Protein AF-A0A0M2PYD4-F1 (afdb_monomer_lite)

pLDDT: mean 71.08, std 11.5, range [46.69, 84.31]

Organism: NCBI:txid317619

Sequence (108 aa):
MIIRANQGNLPPLLRFYANLPLGDKVGHGLLMGTLSFLVNWAWQGQCWRWRSWPIPKGSVVVLAIVTLEELSQGFIPSRSLSWSDWFADLGGIVLGGWLAVRLTRSRP

Radius of gyration: 17.22 Å; chains: 1; bounding box: 39×35×42 Å

Foldseek 3Di:
DPPPPPDPPDPPVVVVCVPDPCSVLLVLLQVLLQQLLVQCLVVLVDFDPPPPDGHRPSLVVSLVVVVVVLVVQVVPPVHDSDVSSNVSNNNSSVNSSVVNNVVSVPDD

Secondary structure (DSSP, 8-state):
--TTS--S---HHHHHHHT-TTHHHHHHHHHHHHHHHHHHHHTTT-EEEETTEEEEHHHHHHHHHHHHHHHHHHTSTTS---HHHHHHHHHHHHHHHHHHHHHHHT--

Structure (mmCIF, N/CA/C/O backbone):
data_AF-A0A0M2PYD4-F1
#
_entry.id   AF-A0A0M2PYD4-F1
#
loop_
_atom_site.group_PDB
_atom_site.id
_atom_site.type_symbol
_atom_site.label_atom_id
_atom_site.label_alt_id
_atom_site.label_comp_id
_atom_site.label_asym_id
_atom_site.label_entity_id
_atom_site.label_seq_id
_atom_site.pdbx_PDB_ins_code
_atom_site.Cartn_x
_atom_site.Cartn_y
_atom_site.Cartn_z
_atom_site.occupancy
_atom_site.B_iso_or_equiv
_atom_site.auth_seq_id
_atom_site.auth_comp_id
_atom_site.auth_asym_id
_atom_site.auth_atom_id
_atom_site.pdbx_PDB_model_num
ATOM 1 N N . MET A 1 1 ? 20.124 -4.548 -17.987 1.00 46.69 1 MET A N 1
ATOM 2 C CA . MET A 1 1 ? 19.172 -5.669 -17.820 1.00 46.69 1 MET A CA 1
ATOM 3 C C . MET A 1 1 ? 18.761 -6.193 -19.204 1.00 46.69 1 MET A C 1
ATOM 5 O O . MET A 1 1 ? 17.640 -5.977 -19.623 1.00 46.69 1 MET A O 1
ATOM 9 N N . ILE A 1 2 ? 19.700 -6.791 -19.962 1.00 47.88 2 ILE A N 1
ATOM 10 C CA . ILE A 1 2 ? 19.488 -7.233 -21.368 1.00 47.88 2 ILE A CA 1
ATOM 11 C C . ILE A 1 2 ? 20.072 -8.649 -21.629 1.00 47.88 2 ILE A C 1
ATOM 13 O O . ILE A 1 2 ? 19.916 -9.206 -22.704 1.00 47.88 2 ILE A O 1
ATOM 17 N N . ILE A 1 3 ? 20.685 -9.322 -20.646 1.00 48.06 3 ILE A N 1
ATOM 18 C CA . ILE A 1 3 ? 21.471 -10.553 -20.912 1.00 48.06 3 ILE A CA 1
ATOM 19 C C . ILE A 1 3 ? 20.720 -11.863 -20.570 1.00 48.06 3 ILE A C 1
ATOM 21 O O . ILE A 1 3 ? 21.328 -12.915 -20.432 1.00 48.06 3 ILE A O 1
ATOM 25 N 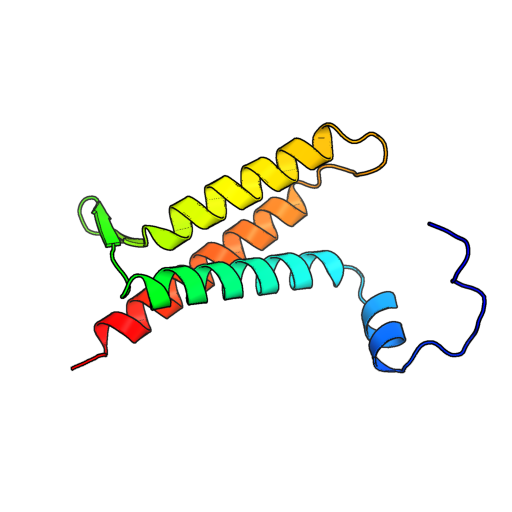N . ARG A 1 4 ? 19.384 -11.855 -20.428 1.00 46.94 4 ARG A N 1
ATOM 26 C CA . ARG A 1 4 ? 18.600 -13.096 -20.190 1.00 46.94 4 ARG A CA 1
ATOM 27 C C . ARG A 1 4 ? 17.370 -13.283 -21.085 1.00 46.94 4 ARG A C 1
ATOM 29 O O . ARG A 1 4 ? 16.522 -14.113 -20.788 1.00 46.94 4 ARG A O 1
ATOM 36 N N . ALA A 1 5 ? 17.291 -12.575 -22.209 1.00 48.88 5 ALA A N 1
ATOM 37 C CA . ALA A 1 5 ? 16.222 -12.776 -23.192 1.00 48.88 5 ALA A CA 1
ATOM 38 C C . ALA A 1 5 ? 16.464 -13.967 -24.149 1.00 48.88 5 ALA A C 1
ATOM 40 O O . ALA A 1 5 ? 15.572 -14.307 -24.916 1.00 48.88 5 ALA A O 1
ATOM 41 N N . ASN A 1 6 ? 17.640 -14.615 -24.120 1.00 52.72 6 ASN A N 1
ATOM 42 C CA . ASN A 1 6 ? 18.052 -15.548 -25.182 1.00 52.72 6 ASN A CA 1
ATOM 43 C C . ASN A 1 6 ? 18.071 -17.042 -24.807 1.00 52.72 6 ASN A C 1
ATOM 45 O O . ASN A 1 6 ? 18.681 -17.854 -25.495 1.00 52.72 6 ASN A O 1
ATOM 49 N N . GLN A 1 7 ? 17.414 -17.442 -23.723 1.00 49.09 7 GLN A N 1
ATOM 50 C CA . GLN A 1 7 ? 17.147 -18.857 -23.471 1.00 49.09 7 GLN A CA 1
ATOM 51 C C . GLN A 1 7 ? 15.642 -19.028 -23.571 1.00 49.09 7 GLN A C 1
ATOM 53 O O . GLN A 1 7 ? 14.923 -18.690 -22.636 1.00 49.09 7 GLN A O 1
ATOM 58 N N . GLY A 1 8 ? 15.161 -19.503 -24.722 1.00 52.69 8 GLY A N 1
ATOM 59 C CA . GLY A 1 8 ? 13.747 -19.715 -25.056 1.00 52.69 8 GLY A CA 1
ATOM 60 C C . GLY A 1 8 ? 12.998 -20.712 -24.159 1.00 52.69 8 GLY A C 1
ATOM 61 O O . GLY A 1 8 ? 12.031 -21.319 -24.599 1.00 52.69 8 GLY A O 1
ATOM 62 N N . ASN A 1 9 ? 13.402 -20.870 -22.901 1.00 53.56 9 ASN A N 1
ATOM 63 C CA . ASN A 1 9 ? 12.813 -21.733 -21.894 1.00 53.56 9 ASN A CA 1
ATOM 64 C C . ASN A 1 9 ? 12.415 -20.936 -20.638 1.00 53.56 9 ASN A C 1
ATOM 66 O O . ASN A 1 9 ? 12.697 -21.329 -19.509 1.00 53.56 9 ASN A O 1
ATOM 70 N N . LEU A 1 10 ? 11.786 -19.773 -20.827 1.00 55.34 10 LEU A N 1
ATOM 71 C CA . LEU A 1 10 ? 11.064 -19.119 -19.738 1.00 55.34 10 LEU A CA 1
ATOM 72 C C . LEU A 1 10 ? 9.835 -19.981 -19.393 1.00 55.34 10 LEU A C 1
ATOM 74 O O . LEU A 1 10 ? 9.078 -20.305 -20.317 1.00 55.34 10 LEU A O 1
ATOM 78 N N . PRO A 1 11 ? 9.618 -20.340 -18.110 1.00 59.81 11 PRO A N 1
ATOM 79 C CA . PRO A 1 11 ? 8.415 -21.029 -17.653 1.00 59.81 11 PRO A CA 1
ATOM 80 C C . PRO A 1 11 ? 7.148 -20.354 -18.202 1.00 59.81 11 PRO A C 1
ATOM 82 O O . PRO A 1 11 ? 7.149 -19.128 -18.353 1.00 59.81 11 PRO A O 1
ATOM 85 N N . PRO A 1 12 ? 6.050 -21.090 -18.455 1.00 60.06 12 PRO A N 1
ATOM 86 C CA . PRO A 1 12 ? 4.822 -20.524 -19.028 1.00 60.06 12 PRO A CA 1
ATOM 87 C C . PRO A 1 12 ? 4.325 -19.284 -18.273 1.00 60.06 12 PRO A C 1
ATOM 89 O O . PRO A 1 12 ? 3.909 -18.302 -18.883 1.00 60.06 12 PRO A O 1
ATOM 92 N N . LEU A 1 13 ? 4.475 -19.297 -16.946 1.00 57.94 13 LEU A N 1
ATOM 93 C CA . LEU A 1 13 ? 4.163 -18.175 -16.065 1.00 57.94 13 LEU A CA 1
ATOM 94 C C . LEU A 1 13 ? 5.008 -16.930 -16.377 1.00 57.94 13 LEU A C 1
ATOM 96 O O . LEU A 1 13 ? 4.468 -15.840 -16.511 1.00 57.94 13 LEU A O 1
ATOM 100 N N . LEU A 1 14 ? 6.318 -17.079 -16.572 1.00 57.75 14 LEU A N 1
ATOM 101 C CA . LEU A 1 14 ? 7.218 -15.965 -16.895 1.00 57.75 14 LEU A CA 1
ATOM 102 C C . LEU A 1 14 ? 6.969 -15.393 -18.297 1.00 57.75 14 LEU A C 1
ATOM 104 O O . LEU A 1 14 ? 7.107 -14.188 -18.486 1.00 57.75 14 LEU A O 1
ATOM 108 N N . ARG A 1 15 ? 6.554 -16.220 -19.268 1.00 56.81 15 ARG A N 1
ATOM 109 C CA . ARG A 1 15 ? 6.116 -15.736 -20.593 1.00 56.81 15 ARG A CA 1
ATOM 110 C C . ARG A 1 15 ? 4.801 -14.958 -20.520 1.00 56.81 15 ARG A C 1
ATOM 112 O O . ARG A 1 15 ? 4.652 -13.970 -21.230 1.00 56.81 15 ARG A O 1
ATOM 119 N N . PHE A 1 16 ? 3.873 -15.380 -19.660 1.00 58.38 16 PHE A N 1
ATOM 120 C CA . PHE A 1 16 ? 2.631 -14.649 -19.405 1.00 58.38 16 PHE A CA 1
ATOM 121 C C . PHE A 1 16 ? 2.919 -13.277 -18.777 1.00 58.38 16 PHE A C 1
ATOM 123 O O . PHE A 1 16 ? 2.434 -12.267 -19.276 1.00 58.38 16 PHE A O 1
ATOM 130 N N . TYR A 1 17 ? 3.798 -13.222 -17.770 1.00 54.00 17 TYR A N 1
ATOM 131 C CA . TYR A 1 17 ? 4.251 -11.964 -17.163 1.00 54.00 17 TYR A CA 1
ATOM 132 C C . TYR A 1 17 ? 4.997 -11.047 -18.147 1.00 54.00 17 TYR A C 1
ATOM 134 O O . TYR A 1 17 ? 4.754 -9.844 -18.153 1.00 54.00 17 TYR A O 1
ATOM 142 N N . ALA A 1 18 ? 5.867 -11.591 -19.005 1.00 58.75 18 ALA A N 1
ATOM 143 C CA . ALA A 1 18 ? 6.632 -10.804 -19.979 1.00 58.75 18 ALA A CA 1
ATOM 144 C C . ALA A 1 18 ? 5.770 -10.202 -21.107 1.00 58.75 18 ALA A C 1
ATOM 146 O O . ALA A 1 18 ? 6.146 -9.187 -21.686 1.00 58.75 18 ALA A O 1
ATOM 147 N N . ASN A 1 19 ? 4.619 -10.813 -21.406 1.00 55.75 19 ASN A N 1
ATOM 148 C CA . ASN A 1 19 ? 3.693 -10.374 -22.453 1.00 55.75 19 ASN A CA 1
ATOM 149 C C . ASN A 1 19 ? 2.524 -9.533 -21.930 1.00 55.75 19 ASN A C 1
ATOM 151 O O . ASN A 1 19 ? 1.625 -9.217 -22.706 1.00 55.75 19 ASN A O 1
ATOM 155 N N . LEU A 1 20 ? 2.502 -9.184 -20.642 1.00 54.41 20 LEU A N 1
ATOM 156 C CA . LEU A 1 20 ? 1.492 -8.299 -20.077 1.00 54.41 20 LEU A CA 1
ATOM 157 C C . LEU A 1 20 ? 1.993 -6.848 -20.167 1.00 54.41 20 LEU A C 1
ATOM 159 O O . LEU A 1 20 ? 2.719 -6.396 -19.275 1.00 54.41 20 LEU A O 1
ATOM 163 N N . PRO A 1 21 ? 1.620 -6.075 -21.208 1.00 51.16 21 PRO A N 1
ATOM 164 C CA . PRO A 1 21 ? 1.778 -4.632 -21.144 1.00 51.16 21 PRO A CA 1
ATOM 165 C C . PRO A 1 21 ? 0.932 -4.173 -19.952 1.00 51.16 21 PRO A C 1
ATOM 167 O O . PRO A 1 21 ? -0.272 -4.404 -19.951 1.00 51.16 21 PRO A O 1
ATOM 170 N N . LEU A 1 22 ? 1.560 -3.571 -18.931 1.00 53.59 22 LEU A N 1
ATOM 171 C CA . LEU A 1 22 ? 0.980 -3.187 -17.622 1.00 53.59 22 LEU A CA 1
ATOM 172 C C . LEU A 1 22 ? 1.047 -4.245 -16.499 1.00 53.59 22 LEU A C 1
ATOM 174 O O . LEU A 1 22 ? 0.602 -3.948 -15.391 1.00 53.59 22 LEU A O 1
ATOM 178 N N . GLY A 1 23 ? 1.628 -5.431 -16.720 1.00 57.41 23 GLY A N 1
ATOM 179 C CA . GLY A 1 23 ? 1.759 -6.462 -15.675 1.00 57.41 23 GLY A CA 1
ATOM 180 C C . GLY A 1 23 ? 2.570 -6.004 -14.463 1.00 57.41 23 GLY A C 1
ATOM 181 O O . GLY A 1 23 ? 2.219 -6.325 -13.332 1.00 57.41 23 GLY A O 1
ATOM 182 N N . ASP A 1 24 ? 3.590 -5.185 -14.706 1.00 63.97 24 ASP A N 1
ATOM 183 C CA . ASP A 1 24 ? 4.391 -4.547 -13.658 1.00 63.97 24 ASP A CA 1
ATOM 184 C C . ASP A 1 24 ? 3.523 -3.622 -12.785 1.00 63.97 24 ASP A C 1
ATOM 186 O O . ASP A 1 24 ? 3.524 -3.719 -11.564 1.00 63.97 24 ASP A O 1
ATOM 190 N N . LYS A 1 25 ? 2.648 -2.824 -13.411 1.00 67.56 25 LYS A N 1
ATOM 191 C CA . LYS A 1 25 ? 1.797 -1.826 -12.735 1.00 67.56 25 LYS A CA 1
ATOM 192 C C . LYS A 1 25 ? 0.664 -2.452 -11.933 1.00 67.56 25 LYS A C 1
ATOM 194 O O . LYS A 1 25 ? 0.389 -2.058 -10.804 1.00 67.56 25 LYS A O 1
ATOM 199 N N . VAL A 1 26 ? -0.011 -3.435 -12.529 1.00 67.12 26 VAL A N 1
ATOM 200 C CA . VAL A 1 26 ? -1.078 -4.183 -11.851 1.00 67.12 26 VAL A CA 1
ATOM 201 C C . VAL A 1 26 ? -0.484 -5.038 -10.732 1.00 67.12 26 VAL A C 1
ATOM 203 O O . VAL A 1 26 ? -1.085 -5.143 -9.665 1.00 67.12 26 VAL A O 1
ATOM 206 N N . GLY A 1 27 ? 0.706 -5.604 -10.951 1.00 69.25 27 GLY A N 1
ATOM 207 C CA . GLY A 1 27 ? 1.471 -6.309 -9.928 1.00 69.25 27 GLY A CA 1
ATOM 208 C C . GLY A 1 27 ? 1.806 -5.408 -8.743 1.00 69.25 27 GLY A C 1
ATOM 209 O O . GLY A 1 27 ? 1.512 -5.786 -7.612 1.00 69.25 27 GLY A O 1
ATOM 210 N N . HIS A 1 28 ? 2.329 -4.208 -9.006 1.00 72.19 28 HIS A N 1
ATOM 211 C CA . HIS A 1 28 ? 2.613 -3.185 -7.998 1.00 72.19 28 HIS A CA 1
ATOM 212 C C . HIS A 1 28 ? 1.367 -2.838 -7.173 1.00 72.19 28 HIS A C 1
ATOM 214 O O . HIS A 1 28 ? 1.341 -3.091 -5.965 1.00 72.19 28 HIS A O 1
ATOM 220 N N . GLY A 1 29 ? 0.272 -2.444 -7.832 1.00 73.69 29 GLY A N 1
ATOM 221 C CA . GLY A 1 29 ? -0.974 -2.111 -7.138 1.00 73.69 29 GLY A CA 1
ATOM 222 C C . GLY A 1 29 ? -1.542 -3.269 -6.308 1.00 73.69 29 GLY A C 1
ATOM 223 O O . GLY A 1 29 ? -2.007 -3.071 -5.183 1.00 73.69 29 GLY A O 1
ATOM 224 N N . LEU A 1 30 ? -1.473 -4.503 -6.815 1.00 76.88 30 LEU A N 1
ATOM 225 C CA . LEU A 1 30 ? -1.949 -5.687 -6.093 1.00 76.88 30 LEU A CA 1
ATOM 226 C C . LEU A 1 30 ? -1.052 -6.038 -4.896 1.00 76.88 30 LEU A C 1
ATOM 228 O O . LEU A 1 30 ? -1.557 -6.422 -3.836 1.00 76.88 30 LEU A O 1
ATOM 232 N N . LEU A 1 31 ? 0.262 -5.875 -5.039 1.00 78.62 31 LEU A N 1
ATOM 233 C CA . LEU A 1 31 ? 1.240 -6.126 -3.984 1.00 78.62 31 LEU A CA 1
ATOM 234 C C . LEU A 1 31 ? 1.101 -5.090 -2.864 1.00 78.62 31 LEU A C 1
ATOM 236 O O . LEU A 1 31 ? 0.935 -5.470 -1.702 1.00 78.62 31 LEU A O 1
ATOM 240 N N . MET A 1 32 ? 1.039 -3.803 -3.209 1.00 80.81 32 MET A N 1
ATOM 241 C CA . MET A 1 32 ? 0.839 -2.719 -2.242 1.00 80.81 32 MET A CA 1
ATOM 242 C C . MET A 1 32 ? -0.548 -2.771 -1.596 1.00 80.81 32 MET A C 1
ATOM 244 O O . MET A 1 32 ? -0.685 -2.538 -0.392 1.00 80.81 32 MET A O 1
ATOM 248 N N . GLY A 1 33 ? -1.581 -3.166 -2.346 1.00 81.06 33 GLY A N 1
ATOM 249 C CA . GLY A 1 33 ? -2.913 -3.410 -1.796 1.00 81.06 33 GLY A CA 1
ATOM 250 C C . GLY A 1 33 ? -2.950 -4.569 -0.801 1.00 81.06 33 GLY A C 1
ATOM 251 O O . GLY A 1 33 ? -3.535 -4.436 0.276 1.00 81.06 33 GLY A O 1
ATOM 252 N N . THR A 1 34 ? -2.264 -5.674 -1.103 1.00 82.12 34 THR A N 1
ATOM 253 C CA . THR A 1 34 ? -2.139 -6.821 -0.187 1.00 82.12 34 THR A CA 1
ATOM 254 C C . THR A 1 34 ? -1.356 -6.443 1.068 1.00 82.12 34 THR A C 1
ATOM 256 O O . THR A 1 34 ? -1.765 -6.780 2.179 1.00 82.12 34 THR A O 1
ATOM 259 N N . LEU A 1 35 ? -0.268 -5.685 0.919 1.00 82.75 35 LEU A N 1
ATOM 260 C CA . LEU A 1 35 ? 0.519 -5.191 2.045 1.00 82.75 35 LEU A CA 1
ATOM 261 C C . LEU A 1 35 ? -0.319 -4.266 2.941 1.00 82.75 35 LEU A C 1
ATOM 263 O O . LEU A 1 35 ? -0.373 -4.459 4.155 1.00 82.75 35 LEU A O 1
ATOM 267 N N . SER A 1 36 ? -1.049 -3.319 2.344 1.00 84.00 36 SER A N 1
ATOM 268 C CA . SER A 1 36 ? -1.980 -2.442 3.062 1.00 84.00 36 SER A CA 1
ATOM 269 C C . SER A 1 36 ? -3.049 -3.233 3.810 1.00 84.00 36 SER A C 1
ATOM 271 O O . SER A 1 36 ? -3.337 -2.949 4.975 1.00 84.00 36 SER A O 1
ATOM 273 N N . PHE A 1 37 ? -3.606 -4.262 3.176 1.00 82.00 37 PHE A N 1
ATOM 274 C CA . PHE A 1 37 ? -4.574 -5.151 3.801 1.00 82.00 37 PHE A CA 1
ATOM 275 C C . PHE A 1 37 ? -3.987 -5.870 5.022 1.00 82.00 37 PHE A C 1
ATOM 277 O O . PHE A 1 37 ? -4.573 -5.806 6.103 1.00 82.00 37 PHE A O 1
ATOM 284 N N . LEU A 1 38 ? -2.813 -6.494 4.883 1.00 82.56 38 LEU A N 1
ATOM 285 C CA . LEU A 1 38 ? -2.149 -7.228 5.964 1.00 82.56 38 LEU A CA 1
ATOM 286 C C . LEU A 1 38 ? -1.755 -6.318 7.129 1.00 82.56 38 LEU A C 1
ATOM 288 O O . LEU A 1 38 ? -1.999 -6.669 8.281 1.00 82.56 38 LEU A O 1
ATOM 292 N N . VAL A 1 39 ? -1.203 -5.134 6.847 1.00 83.50 39 VAL A N 1
ATOM 293 C CA . VAL A 1 39 ? -0.820 -4.158 7.880 1.00 83.50 39 VAL A CA 1
ATOM 294 C C . VAL A 1 39 ? -2.050 -3.688 8.655 1.00 83.50 39 VAL A C 1
ATOM 296 O O . VAL A 1 39 ? -2.042 -3.671 9.886 1.00 83.50 39 VAL A O 1
ATOM 299 N N . ASN A 1 40 ? -3.142 -3.355 7.962 1.00 83.25 40 ASN A N 1
ATOM 300 C CA . ASN A 1 40 ? -4.380 -2.964 8.634 1.00 83.25 40 ASN A CA 1
ATOM 301 C C . ASN A 1 40 ? -5.029 -4.126 9.388 1.00 83.25 40 ASN A C 1
ATOM 303 O O . ASN A 1 40 ? -5.578 -3.910 10.467 1.00 83.25 40 ASN A O 1
ATOM 307 N N . TRP A 1 41 ? -4.951 -5.350 8.867 1.00 78.38 41 TRP A N 1
ATOM 308 C CA . TRP A 1 41 ? -5.433 -6.540 9.561 1.00 78.38 41 TRP A CA 1
ATOM 309 C C . TRP A 1 41 ? -4.635 -6.798 10.845 1.00 78.38 41 TRP A C 1
ATOM 311 O O . TRP A 1 41 ? -5.236 -7.044 11.893 1.00 78.38 41 TRP A O 1
ATOM 321 N N . ALA A 1 42 ? -3.302 -6.704 10.788 1.00 80.31 42 ALA A N 1
ATOM 322 C CA . ALA A 1 42 ? -2.411 -6.871 11.937 1.00 80.31 42 ALA A CA 1
ATOM 323 C C . ALA A 1 42 ? -2.673 -5.814 13.020 1.00 80.31 42 ALA A C 1
ATOM 325 O O . ALA A 1 42 ? -2.696 -6.130 14.209 1.00 80.31 42 ALA A O 1
ATOM 326 N N . TRP A 1 43 ? -2.979 -4.578 12.616 1.00 76.06 43 TRP A N 1
ATOM 327 C CA . TRP A 1 43 ? -3.378 -3.502 13.528 1.00 76.06 43 TRP A CA 1
ATOM 328 C C . TRP A 1 43 ? -4.853 -3.527 13.948 1.00 76.06 43 TRP A C 1
ATOM 330 O O . TRP A 1 43 ? -5.363 -2.529 14.457 1.00 76.06 43 TRP A O 1
ATOM 340 N N . GLN A 1 44 ? -5.555 -4.645 13.751 1.00 72.31 44 GLN A N 1
ATOM 341 C CA . GLN A 1 44 ? -6.969 -4.807 14.109 1.00 72.31 44 GLN A CA 1
ATOM 342 C C . GLN A 1 44 ? -7.892 -3.744 13.481 1.00 72.31 44 GLN A C 1
ATOM 344 O O . GLN A 1 44 ? -8.927 -3.384 14.035 1.00 72.31 44 GLN A O 1
ATOM 349 N N . GLY A 1 45 ? -7.533 -3.221 12.308 1.00 64.12 45 GLY A N 1
ATOM 350 C CA . GLY A 1 45 ? -8.300 -2.176 11.639 1.00 64.12 45 GLY A CA 1
ATOM 351 C C . GLY A 1 45 ? -8.367 -0.878 12.444 1.00 64.12 45 GLY A C 1
ATOM 352 O O . GLY A 1 45 ? -9.355 -0.152 12.324 1.00 64.12 45 GLY A O 1
ATOM 353 N N . GLN A 1 46 ? -7.354 -0.573 13.269 1.00 69.56 46 GLN A N 1
ATOM 354 C CA . GLN A 1 46 ? -7.277 0.707 13.969 1.00 69.56 46 GLN A CA 1
ATOM 355 C C . GLN A 1 46 ? -7.366 1.863 12.967 1.00 69.56 46 GLN A C 1
ATOM 357 O O . GLN A 1 46 ? -6.446 2.138 12.194 1.00 69.56 46 GLN A O 1
ATOM 362 N N . CYS A 1 47 ? -8.499 2.557 13.007 1.00 75.50 47 CYS A N 1
ATOM 363 C CA . CYS A 1 47 ? -8.771 3.702 12.157 1.00 75.50 47 CYS A CA 1
ATOM 364 C C . CYS A 1 47 ? -8.676 4.987 12.967 1.00 75.50 47 CYS A C 1
ATOM 366 O O . CYS A 1 47 ? -9.190 5.067 14.086 1.00 75.50 47 CYS A O 1
ATOM 368 N N . TRP A 1 48 ? -8.107 6.032 12.374 1.00 74.69 48 TRP A N 1
ATOM 369 C CA . TRP A 1 48 ? -8.449 7.376 12.807 1.00 74.69 48 TRP A CA 1
ATOM 370 C C . TRP A 1 48 ? -9.859 7.702 12.325 1.00 74.69 48 TRP A C 1
ATOM 372 O O . TRP A 1 48 ? -10.186 7.557 11.148 1.00 74.69 48 TRP A O 1
ATOM 382 N N . ARG A 1 49 ? -10.722 8.130 13.249 1.00 68.00 49 ARG A N 1
ATOM 383 C CA . ARG A 1 49 ? -12.030 8.682 12.894 1.00 68.00 49 ARG A CA 1
ATOM 384 C C . ARG A 1 49 ? -11.823 10.140 12.519 1.00 68.00 49 ARG A C 1
ATOM 386 O O . ARG A 1 49 ? -11.876 11.013 13.379 1.00 68.00 49 ARG A O 1
ATOM 393 N N . TRP A 1 50 ? -11.581 10.401 11.238 1.00 65.56 50 TRP A N 1
ATOM 394 C CA . TRP A 1 50 ? -11.637 11.767 10.742 1.00 65.56 50 TRP A CA 1
ATOM 395 C C . TRP A 1 50 ? -13.084 12.083 10.383 1.00 65.56 50 TRP A C 1
ATOM 397 O O . TRP A 1 50 ? -13.592 11.680 9.332 1.00 65.56 50 TRP A O 1
ATOM 407 N N . ARG A 1 51 ? -13.763 12.813 11.274 1.00 71.88 51 ARG A N 1
ATOM 408 C CA . ARG A 1 51 ? -15.148 13.268 11.089 1.00 71.88 51 ARG A CA 1
ATOM 409 C C . ARG A 1 51 ? -16.111 12.070 10.958 1.00 71.88 51 ARG A C 1
ATOM 411 O O . ARG A 1 51 ? -16.491 11.493 11.973 1.00 71.88 51 ARG A O 1
ATOM 418 N N . SER A 1 52 ? -16.434 11.636 9.741 1.00 69.12 52 SER A N 1
ATOM 419 C CA . SER A 1 52 ? -17.323 10.491 9.462 1.00 69.12 52 SER A CA 1
ATOM 420 C C . SER A 1 52 ? -16.636 9.348 8.710 1.00 69.12 52 SER A C 1
ATOM 422 O O . SER A 1 52 ? -17.241 8.294 8.521 1.00 69.12 52 SER A O 1
ATOM 424 N N . TRP A 1 53 ? -15.372 9.524 8.316 1.00 66.00 53 TRP A N 1
ATOM 425 C CA . TRP A 1 53 ? -14.632 8.557 7.512 1.00 66.00 53 TRP A CA 1
ATOM 426 C C . TRP A 1 53 ? -13.614 7.809 8.383 1.00 66.00 53 TRP A C 1
ATOM 428 O O . TRP A 1 53 ? -12.763 8.442 9.017 1.00 66.00 53 TRP A O 1
ATOM 438 N N . PRO A 1 54 ? -13.696 6.468 8.470 1.00 70.50 54 PRO A N 1
ATOM 439 C CA . PRO A 1 54 ? -12.656 5.677 9.108 1.00 70.50 54 PRO A CA 1
ATOM 440 C C . PRO A 1 54 ? -11.437 5.635 8.184 1.00 70.50 54 PRO A C 1
ATOM 442 O O . PRO A 1 54 ? -11.479 5.001 7.133 1.00 70.50 54 PRO A O 1
ATOM 445 N N . ILE A 1 55 ? -10.362 6.320 8.569 1.00 75.94 55 ILE A N 1
ATOM 446 C CA . ILE A 1 55 ? -9.091 6.288 7.844 1.00 75.94 55 ILE A CA 1
ATOM 447 C C . ILE A 1 55 ? -8.218 5.196 8.478 1.00 75.94 55 ILE A C 1
ATOM 449 O O . ILE A 1 55 ? -7.827 5.354 9.639 1.00 75.94 55 ILE A O 1
ATOM 453 N N . PRO A 1 56 ? -7.908 4.098 7.765 1.00 80.00 56 PRO A N 1
ATOM 454 C CA . PRO A 1 56 ? -7.058 3.035 8.287 1.00 80.00 56 PRO A CA 1
ATOM 455 C C . PRO A 1 56 ? -5.642 3.571 8.516 1.00 80.00 56 PRO A C 1
ATOM 457 O O . PRO A 1 56 ? -4.996 4.038 7.575 1.00 80.00 56 PRO A O 1
ATOM 460 N N . LYS A 1 57 ? -5.132 3.500 9.753 1.00 81.25 57 LYS A N 1
ATOM 461 C CA . LYS A 1 57 ? -3.777 3.994 10.065 1.00 81.25 57 LYS A CA 1
ATOM 462 C C . LYS A 1 57 ? -2.709 3.242 9.267 1.00 81.25 57 LYS A C 1
ATOM 464 O O . LYS A 1 57 ? -1.761 3.854 8.786 1.00 81.25 57 LYS A O 1
ATOM 469 N N . GLY A 1 58 ? -2.902 1.936 9.072 1.00 80.06 58 GLY A N 1
ATOM 470 C CA . GLY A 1 58 ? -2.000 1.097 8.289 1.00 80.06 58 GLY A CA 1
ATOM 471 C C . GLY A 1 58 ? -1.913 1.528 6.828 1.00 80.06 58 GLY A C 1
ATOM 472 O O . GLY A 1 58 ? -0.821 1.572 6.275 1.00 80.06 58 GLY A O 1
ATOM 473 N N . SER A 1 59 ? -3.027 1.946 6.220 1.00 80.75 59 SER A N 1
ATOM 474 C CA . SER A 1 59 ? -3.018 2.430 4.833 1.00 80.75 59 SER A CA 1
ATOM 475 C C . SER A 1 59 ? -2.230 3.723 4.672 1.00 80.75 59 SER A C 1
ATOM 477 O O . SER A 1 59 ? -1.545 3.878 3.669 1.00 80.75 59 SER A O 1
ATOM 479 N N . VAL A 1 60 ? -2.283 4.625 5.657 1.00 81.50 60 VAL A N 1
ATOM 480 C CA . VAL A 1 60 ? -1.508 5.877 5.634 1.00 81.50 60 VAL A CA 1
ATOM 481 C C . VAL A 1 60 ? -0.009 5.591 5.716 1.00 81.50 60 VAL A C 1
ATOM 483 O O . VAL A 1 60 ? 0.764 6.166 4.956 1.00 81.50 60 VAL A O 1
ATOM 486 N N . VAL A 1 61 ? 0.400 4.673 6.597 1.00 83.44 61 VAL A N 1
ATOM 487 C CA . VAL A 1 61 ? 1.809 4.268 6.730 1.00 83.44 61 VAL A CA 1
ATOM 488 C C . VAL A 1 61 ? 2.309 3.608 5.447 1.00 83.44 61 VAL A C 1
ATOM 490 O O . VAL A 1 61 ? 3.365 3.979 4.944 1.00 83.44 61 VAL A O 1
ATOM 493 N N . VAL A 1 62 ? 1.536 2.676 4.882 1.00 83.44 62 VAL A N 1
ATOM 494 C CA . VAL A 1 62 ? 1.906 1.999 3.630 1.00 83.44 62 VAL A CA 1
ATOM 495 C C . VAL A 1 62 ? 1.993 2.993 2.472 1.00 83.44 62 VAL A C 1
ATOM 497 O O . VAL A 1 62 ? 2.962 2.954 1.723 1.00 83.44 62 VAL A O 1
ATOM 500 N N . LEU A 1 63 ? 1.055 3.939 2.367 1.00 83.25 63 LEU A N 1
ATOM 501 C CA . LEU A 1 63 ? 1.104 4.985 1.343 1.00 83.25 63 LEU A CA 1
ATOM 502 C C . LEU A 1 63 ? 2.342 5.878 1.478 1.00 83.25 63 LEU A C 1
ATOM 504 O O . LEU A 1 63 ? 2.959 6.225 0.471 1.00 83.25 63 LEU A O 1
ATOM 508 N N . ALA A 1 64 ? 2.720 6.238 2.707 1.00 83.06 64 ALA A N 1
ATOM 509 C CA . ALA A 1 64 ? 3.920 7.028 2.958 1.00 83.06 64 ALA A CA 1
ATOM 510 C C . ALA A 1 64 ? 5.193 6.274 2.541 1.00 83.06 64 ALA A C 1
ATOM 512 O O . ALA A 1 64 ? 6.047 6.852 1.874 1.00 83.06 64 ALA A O 1
ATOM 513 N N . ILE A 1 65 ? 5.293 4.983 2.879 1.00 83.75 65 ILE A N 1
ATOM 514 C CA . ILE A 1 65 ? 6.432 4.132 2.502 1.00 83.75 65 ILE A CA 1
ATOM 515 C C . ILE A 1 65 ? 6.537 4.013 0.980 1.00 83.75 65 ILE A C 1
ATOM 517 O O . ILE A 1 65 ? 7.603 4.264 0.432 1.00 83.75 65 ILE A O 1
ATOM 521 N N . VAL A 1 66 ? 5.431 3.710 0.298 1.00 82.00 66 VAL A N 1
ATOM 522 C CA . VAL A 1 66 ? 5.392 3.568 -1.167 1.00 82.00 66 VAL A CA 1
ATOM 523 C C . VAL A 1 66 ? 5.736 4.877 -1.871 1.00 82.00 66 VAL A C 1
ATOM 525 O O . VAL A 1 66 ? 6.497 4.892 -2.831 1.00 82.00 66 VAL A O 1
ATOM 528 N N . THR A 1 67 ? 5.235 6.004 -1.366 1.00 81.19 67 THR A N 1
ATOM 529 C CA . THR A 1 67 ? 5.568 7.319 -1.933 1.00 81.19 67 THR A CA 1
ATOM 530 C C . THR A 1 67 ? 7.059 7.622 -1.780 1.00 81.19 67 THR A C 1
ATOM 532 O O . THR A 1 67 ? 7.671 8.161 -2.698 1.00 81.19 67 THR A O 1
ATOM 535 N N . LEU A 1 68 ? 7.666 7.259 -0.644 1.00 81.19 68 LEU A N 1
ATOM 536 C CA . LEU A 1 68 ? 9.110 7.393 -0.441 1.00 81.19 68 LEU A CA 1
ATOM 537 C C . LEU A 1 68 ? 9.911 6.440 -1.332 1.00 81.19 68 LEU A C 1
ATOM 539 O O . LEU A 1 68 ? 10.960 6.834 -1.834 1.00 81.19 68 LEU A O 1
ATOM 543 N N . GLU A 1 69 ? 9.425 5.219 -1.543 1.00 80.81 69 GLU A N 1
ATOM 544 C CA . GLU A 1 69 ? 10.038 4.251 -2.449 1.00 80.81 69 GLU A CA 1
ATOM 545 C C . GLU A 1 69 ? 10.058 4.794 -3.883 1.00 80.81 69 GLU A 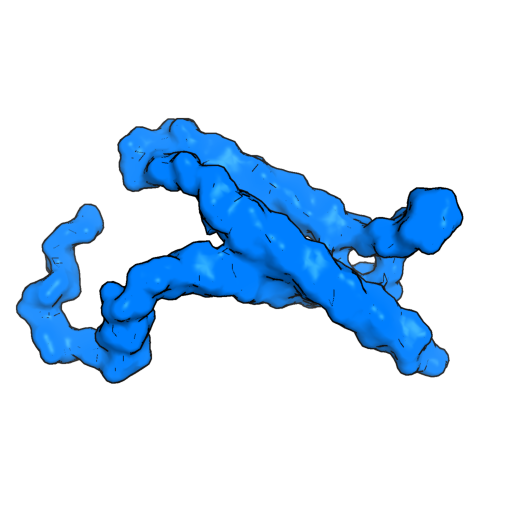C 1
ATOM 547 O O . GLU A 1 69 ? 11.131 4.893 -4.477 1.00 80.81 69 GLU A O 1
ATOM 552 N N . GLU A 1 70 ? 8.920 5.259 -4.395 1.00 78.38 70 GLU A N 1
ATOM 553 C CA . GLU A 1 70 ? 8.803 5.825 -5.743 1.00 78.38 70 GLU A CA 1
ATOM 554 C C . GLU A 1 70 ? 9.652 7.102 -5.902 1.00 78.38 70 GLU A C 1
ATOM 556 O O . GLU A 1 70 ? 10.362 7.277 -6.895 1.00 78.38 70 GLU A O 1
ATOM 561 N N . LEU A 1 71 ? 9.676 7.968 -4.879 1.00 79.25 71 LEU A N 1
ATOM 562 C CA . LEU A 1 71 ? 10.567 9.133 -4.844 1.00 79.25 71 LEU A CA 1
ATOM 563 C C . LEU A 1 71 ? 12.040 8.715 -4.875 1.00 79.25 71 LEU A C 1
ATOM 565 O O . LEU A 1 71 ? 12.814 9.307 -5.624 1.00 79.25 71 LEU A O 1
ATOM 569 N N . SER A 1 72 ? 12.430 7.689 -4.108 1.00 78.69 72 SER A N 1
ATOM 570 C CA . SER A 1 72 ? 13.803 7.166 -4.085 1.00 78.69 72 SER A CA 1
ATOM 571 C C . SER A 1 72 ? 14.228 6.612 -5.446 1.00 78.69 72 SER A C 1
ATOM 573 O O . SER A 1 72 ? 15.371 6.810 -5.861 1.00 78.69 72 SER A O 1
ATOM 575 N N . GLN A 1 73 ? 13.297 5.998 -6.182 1.00 74.06 73 GLN A N 1
ATOM 576 C CA . GLN A 1 73 ? 13.540 5.528 -7.543 1.00 74.06 73 GLN A CA 1
ATOM 577 C C . GLN A 1 73 ? 13.788 6.691 -8.509 1.00 74.06 73 G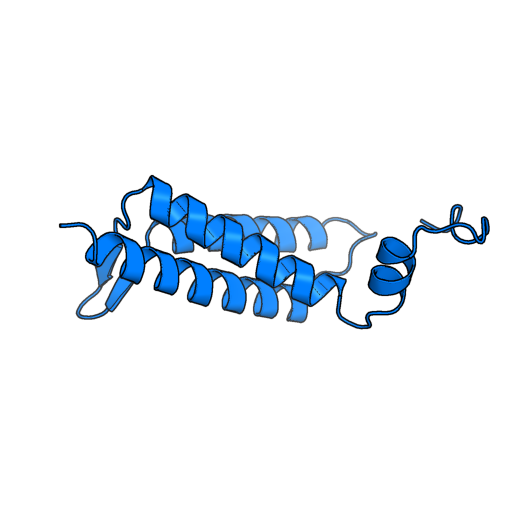LN A C 1
ATOM 579 O O . GLN A 1 73 ? 14.638 6.565 -9.385 1.00 74.06 73 GLN A O 1
ATOM 584 N N . GLY A 1 74 ? 13.155 7.850 -8.294 1.00 73.75 74 GLY A N 1
ATOM 585 C CA . GLY A 1 74 ? 13.450 9.083 -9.034 1.00 73.75 74 GLY A CA 1
ATOM 586 C C . GLY A 1 74 ? 14.880 9.610 -8.852 1.00 73.75 74 GLY A C 1
ATOM 587 O O . GLY A 1 74 ? 15.376 10.330 -9.717 1.00 73.75 74 GLY A O 1
ATOM 588 N N . PHE A 1 75 ? 15.572 9.225 -7.774 1.00 76.69 75 PHE A N 1
ATOM 589 C CA . PHE A 1 75 ? 16.992 9.542 -7.568 1.00 76.69 75 PHE A CA 1
ATOM 590 C C . PHE A 1 75 ? 17.942 8.526 -8.224 1.00 76.69 75 PHE A C 1
ATOM 592 O O . PHE A 1 75 ? 19.153 8.753 -8.247 1.00 76.69 75 PHE A O 1
ATOM 599 N N . ILE A 1 76 ? 17.426 7.418 -8.770 1.00 75.50 76 ILE A N 1
ATOM 600 C CA . ILE A 1 76 ? 18.216 6.380 -9.437 1.00 75.50 76 ILE A CA 1
ATOM 601 C C . ILE A 1 76 ? 18.125 6.590 -10.961 1.00 75.50 76 ILE A C 1
ATOM 603 O O . ILE A 1 76 ? 17.074 6.345 -11.546 1.00 75.50 76 ILE A O 1
ATOM 607 N N . PRO A 1 77 ? 19.226 6.944 -11.657 1.00 58.47 77 PRO A N 1
ATOM 608 C CA . PRO A 1 77 ? 19.210 7.271 -13.093 1.00 58.47 77 PRO A CA 1
ATOM 609 C C . PRO A 1 77 ? 18.733 6.144 -14.025 1.00 58.47 77 PRO 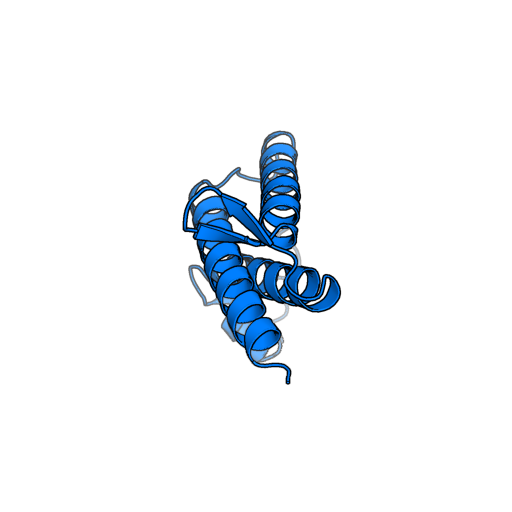A C 1
ATOM 611 O O . PRO A 1 77 ? 18.486 6.375 -15.204 1.00 58.47 77 PRO A O 1
ATOM 614 N N . SER A 1 78 ? 18.655 4.908 -13.522 1.00 63.81 78 SER A N 1
ATOM 615 C CA . SER A 1 78 ? 18.240 3.712 -14.262 1.00 63.81 78 SER A CA 1
ATOM 616 C C . SER A 1 78 ? 16.775 3.311 -14.041 1.00 63.81 78 SER A C 1
ATOM 618 O O . SER A 1 78 ? 16.344 2.302 -14.605 1.00 63.81 78 SER A O 1
ATOM 620 N N . ARG A 1 79 ? 16.009 4.069 -13.242 1.00 60.59 79 ARG A N 1
ATOM 621 C CA . ARG A 1 79 ? 14.585 3.833 -12.965 1.00 60.59 79 ARG A CA 1
ATOM 622 C C . ARG A 1 79 ? 13.775 5.085 -13.301 1.00 60.59 79 ARG A C 1
ATOM 624 O O . ARG A 1 79 ? 14.124 6.193 -12.914 1.00 60.59 79 ARG A O 1
ATOM 631 N N . SER A 1 80 ? 12.702 4.910 -14.063 1.00 63.41 80 SER A N 1
ATOM 632 C CA . SER A 1 80 ? 11.786 5.992 -14.414 1.00 63.41 80 SER A CA 1
ATOM 633 C C . SER A 1 80 ? 10.720 6.128 -13.335 1.00 63.41 80 SER A C 1
ATOM 635 O O . SER A 1 80 ? 9.923 5.208 -13.176 1.00 63.41 80 SER A O 1
ATOM 637 N N . LEU A 1 81 ? 10.678 7.275 -12.653 1.00 64.31 81 LEU A N 1
ATOM 638 C CA . LEU A 1 81 ? 9.563 7.636 -11.779 1.00 64.31 81 LEU A CA 1
ATOM 639 C C . LEU A 1 81 ? 8.287 7.702 -12.625 1.00 64.31 81 LEU A C 1
ATOM 641 O O . LEU A 1 81 ? 8.173 8.525 -13.541 1.00 64.31 81 LEU A O 1
ATOM 645 N N . SER A 1 82 ? 7.354 6.794 -12.357 1.00 69.19 82 SER A N 1
ATOM 646 C CA . SER A 1 82 ? 6.176 6.584 -13.187 1.00 69.1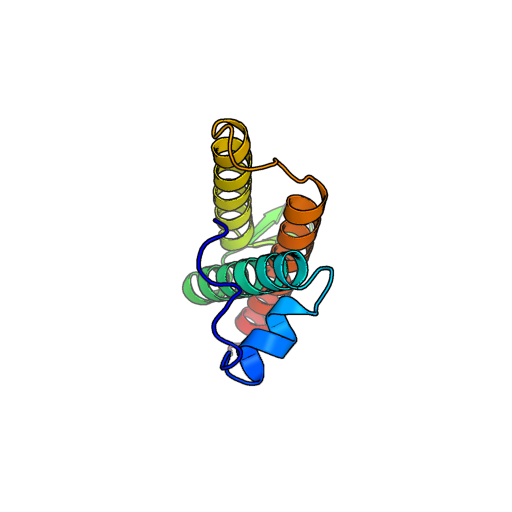9 82 SER A CA 1
ATOM 647 C C . SER A 1 82 ? 4.949 6.944 -12.368 1.00 69.19 82 SER A C 1
ATOM 649 O O . SER A 1 82 ? 4.449 6.165 -11.564 1.00 69.19 82 SER A O 1
ATOM 651 N N . TRP A 1 83 ? 4.408 8.141 -12.599 1.00 69.81 83 TRP A N 1
ATOM 652 C CA . TRP A 1 83 ? 3.186 8.598 -11.928 1.00 69.81 83 TRP A CA 1
ATOM 653 C C . TRP A 1 83 ? 2.030 7.597 -12.052 1.00 69.81 83 TRP A C 1
ATOM 655 O O . TRP A 1 83 ? 1.195 7.506 -11.157 1.00 69.81 83 TRP A O 1
ATOM 665 N N . SER A 1 84 ? 1.985 6.818 -13.140 1.00 68.94 84 SER A N 1
ATOM 666 C CA . SER A 1 84 ? 0.977 5.770 -13.304 1.00 68.94 84 SER A CA 1
ATOM 667 C C . SER A 1 84 ? 1.111 4.623 -12.305 1.00 68.94 84 SER A C 1
ATOM 669 O O . SER A 1 84 ? 0.101 4.010 -11.970 1.00 68.94 84 SER A O 1
ATOM 671 N N . ASP A 1 85 ? 2.323 4.337 -11.841 1.00 71.25 85 ASP A N 1
ATOM 672 C CA . ASP A 1 85 ? 2.606 3.229 -10.928 1.00 71.25 85 ASP A CA 1
ATOM 673 C C . ASP A 1 85 ? 2.213 3.661 -9.511 1.00 71.25 85 ASP A C 1
ATOM 675 O O . ASP A 1 85 ? 1.459 2.963 -8.836 1.00 71.25 85 ASP A O 1
ATOM 679 N N . TRP A 1 86 ? 2.513 4.916 -9.159 1.00 76.12 86 TRP A N 1
ATOM 680 C CA . TRP A 1 86 ? 2.003 5.551 -7.942 1.00 76.12 86 TRP A CA 1
ATOM 681 C C . TRP A 1 86 ? 0.465 5.582 -7.873 1.00 76.12 86 TRP A C 1
ATOM 683 O O . TRP A 1 86 ? -0.119 5.306 -6.823 1.00 76.12 86 TRP A O 1
ATOM 693 N N . PHE A 1 87 ? -0.228 5.864 -8.986 1.00 79.12 87 PHE A N 1
ATOM 694 C CA . PHE A 1 87 ? -1.697 5.791 -9.026 1.00 79.12 87 PHE A CA 1
ATOM 695 C C . PHE A 1 87 ? -2.228 4.360 -8.862 1.00 79.12 87 PHE A C 1
ATOM 697 O O . PHE A 1 87 ? -3.253 4.167 -8.199 1.00 79.12 87 PHE A O 1
ATOM 704 N N . ALA A 1 88 ? -1.554 3.363 -9.445 1.00 79.81 88 ALA A N 1
ATOM 705 C CA . ALA A 1 88 ? -1.924 1.957 -9.286 1.00 79.81 88 ALA A CA 1
ATOM 706 C C . ALA A 1 88 ? -1.764 1.501 -7.827 1.00 79.81 88 ALA A C 1
ATOM 708 O O . ALA A 1 88 ? -2.672 0.871 -7.273 1.00 79.81 88 ALA A O 1
ATOM 709 N N . ASP A 1 89 ? -0.670 1.901 -7.180 1.00 79.56 89 ASP A N 1
ATOM 710 C CA . ASP A 1 89 ? -0.415 1.634 -5.767 1.00 79.56 89 ASP A CA 1
ATOM 711 C C . ASP A 1 89 ? -1.435 2.315 -4.859 1.00 79.56 89 ASP A C 1
ATOM 713 O O . ASP A 1 89 ? -1.990 1.681 -3.960 1.00 79.56 89 ASP A O 1
ATOM 717 N N . LEU A 1 90 ? -1.758 3.583 -5.126 1.00 82.19 90 LEU A N 1
ATOM 718 C CA . LEU A 1 90 ? -2.768 4.319 -4.369 1.00 82.19 90 LEU A CA 1
ATOM 719 C C . LEU A 1 90 ? -4.140 3.635 -4.460 1.00 82.19 90 LEU A C 1
ATOM 721 O O . LEU A 1 90 ? -4.813 3.465 -3.439 1.00 82.19 90 LEU A O 1
ATOM 725 N N . GLY A 1 91 ? -4.531 3.173 -5.652 1.00 82.88 91 GLY A N 1
ATOM 726 C CA . GLY A 1 91 ? -5.750 2.386 -5.848 1.00 82.88 91 GLY A CA 1
ATOM 727 C C . GLY A 1 91 ? -5.741 1.076 -5.052 1.00 82.88 91 GLY A C 1
ATOM 728 O O . GLY A 1 91 ? -6.704 0.774 -4.340 1.00 82.88 91 GLY A O 1
ATOM 729 N N . GLY A 1 92 ? -4.633 0.334 -5.106 1.00 82.50 92 GLY A N 1
ATOM 730 C CA . GLY A 1 92 ? -4.442 -0.902 -4.349 1.00 82.50 92 GLY A CA 1
ATOM 731 C C . GLY A 1 92 ? -4.536 -0.700 -2.837 1.00 82.50 92 GLY A C 1
ATOM 732 O O . GLY A 1 92 ? -5.270 -1.419 -2.156 1.00 82.50 92 GLY A O 1
ATOM 733 N N . ILE A 1 93 ? -3.851 0.314 -2.306 1.00 84.31 93 ILE A N 1
ATOM 734 C CA . ILE A 1 93 ? -3.816 0.654 -0.875 1.00 84.31 93 ILE A CA 1
ATOM 735 C C . ILE A 1 93 ? -5.203 1.045 -0.359 1.00 84.31 93 ILE A C 1
ATOM 737 O O . ILE A 1 93 ? -5.593 0.625 0.734 1.00 84.31 93 ILE A O 1
ATOM 741 N N . VAL A 1 94 ? -5.962 1.829 -1.132 1.00 83.38 94 VAL A N 1
ATOM 742 C CA . VAL A 1 94 ? -7.333 2.222 -0.769 1.00 83.38 94 VAL A CA 1
ATOM 743 C C . VAL A 1 94 ? -8.245 0.998 -0.718 1.00 83.38 94 VAL A C 1
ATOM 745 O O . VAL A 1 94 ? -8.963 0.815 0.270 1.00 83.38 94 VAL A O 1
ATOM 748 N N . LEU A 1 95 ? -8.191 0.135 -1.736 1.00 84.12 95 LEU A N 1
ATOM 749 C CA . LEU A 1 95 ? -9.000 -1.086 -1.790 1.00 84.12 95 LEU A CA 1
ATOM 750 C C . LEU A 1 95 ? -8.633 -2.066 -0.666 1.00 84.12 95 LEU A C 1
ATOM 752 O O . LEU A 1 95 ? -9.519 -2.538 0.049 1.00 84.12 95 LEU A O 1
ATOM 756 N N . GLY A 1 96 ? -7.340 -2.328 -0.464 1.00 82.06 96 GLY A N 1
ATOM 757 C CA . GLY A 1 96 ? -6.838 -3.223 0.580 1.00 82.06 96 GLY A CA 1
ATOM 758 C C . GLY A 1 96 ? -7.135 -2.713 1.989 1.00 82.06 96 GLY A C 1
ATOM 759 O O . GLY A 1 96 ? -7.594 -3.472 2.845 1.00 82.06 96 GLY A O 1
ATOM 760 N N . GLY A 1 97 ? -6.964 -1.410 2.222 1.00 83.19 97 GLY A N 1
ATOM 761 C CA . GLY A 1 97 ? -7.322 -0.757 3.479 1.00 83.19 97 GLY A CA 1
ATOM 762 C C . GLY A 1 97 ? -8.813 -0.831 3.786 1.00 83.19 97 GLY A C 1
ATOM 763 O O . GLY A 1 97 ? -9.208 -1.192 4.895 1.00 83.19 97 GLY A O 1
ATOM 764 N N . TRP A 1 98 ? -9.656 -0.538 2.796 1.00 81.69 98 TRP A N 1
ATOM 765 C CA . TRP A 1 98 ? -11.108 -0.624 2.939 1.00 81.69 98 TRP A CA 1
ATOM 766 C C . TRP A 1 98 ? -11.580 -2.052 3.220 1.00 81.69 98 TRP A C 1
ATOM 768 O O . TRP A 1 98 ? -12.412 -2.264 4.108 1.00 81.69 98 TRP A O 1
ATOM 778 N N . LEU A 1 99 ? -11.022 -3.033 2.504 1.00 83.25 99 LEU A N 1
ATOM 779 C CA . LEU A 1 99 ? -11.342 -4.444 2.693 1.00 83.25 99 LEU A CA 1
ATOM 780 C C . LEU A 1 99 ? -10.939 -4.906 4.097 1.00 83.25 99 LEU A C 1
ATOM 782 O O . LEU A 1 99 ? -11.753 -5.517 4.790 1.00 83.25 99 LEU A O 1
ATOM 786 N N . ALA A 1 100 ? -9.736 -4.538 4.549 1.00 83.06 100 ALA A N 1
ATOM 787 C CA . ALA A 1 100 ? -9.270 -4.837 5.897 1.00 83.06 100 ALA A CA 1
ATOM 788 C C . ALA A 1 100 ? -10.216 -4.250 6.947 1.00 83.06 100 ALA A C 1
ATOM 790 O O . ALA A 1 100 ? -10.721 -4.990 7.779 1.00 83.06 100 ALA A O 1
ATOM 791 N N . VAL A 1 101 ? -10.550 -2.957 6.871 1.00 79.38 101 VAL A N 1
ATOM 792 C CA . VAL A 1 101 ? -11.462 -2.317 7.838 1.00 79.38 101 VAL A CA 1
ATOM 793 C C . VAL A 1 101 ? -12.838 -2.980 7.867 1.00 79.38 101 VAL A C 1
ATOM 795 O O . VAL A 1 101 ? -13.410 -3.133 8.949 1.00 79.38 101 VAL A O 1
ATOM 798 N N . ARG A 1 102 ? -13.380 -3.388 6.712 1.00 80.81 102 ARG A N 1
ATOM 799 C CA . ARG A 1 102 ? -14.648 -4.132 6.660 1.00 80.81 102 ARG A CA 1
ATOM 800 C C . ARG A 1 102 ? -14.543 -5.479 7.368 1.00 80.81 102 ARG A C 1
ATOM 802 O O . ARG A 1 102 ? -15.381 -5.763 8.216 1.00 80.81 102 ARG A O 1
ATOM 809 N N . LEU A 1 103 ? -13.508 -6.263 7.071 1.00 81.06 103 LEU A N 1
ATOM 810 C CA . LEU A 1 103 ? -13.292 -7.576 7.687 1.00 81.06 103 LEU A CA 1
ATOM 811 C C . LEU A 1 103 ? -13.048 -7.483 9.194 1.00 81.06 103 LEU A C 1
ATOM 813 O O . LEU A 1 103 ? -13.582 -8.297 9.944 1.00 81.06 103 LEU A O 1
ATOM 817 N N . THR A 1 104 ? -12.301 -6.482 9.664 1.00 76.19 104 THR A N 1
ATOM 818 C CA . THR A 1 104 ? -12.036 -6.349 11.101 1.00 76.19 104 THR A CA 1
ATOM 819 C C . THR A 1 104 ? -13.237 -5.839 11.887 1.00 76.19 104 THR A C 1
ATOM 821 O O . THR A 1 104 ? -13.397 -6.223 13.039 1.00 76.19 104 THR A O 1
ATOM 824 N N . ARG A 1 105 ? -14.118 -5.035 11.277 1.00 69.31 105 ARG A N 1
ATOM 825 C CA . ARG A 1 105 ? -15.399 -4.627 11.888 1.00 69.31 105 ARG A CA 1
ATOM 826 C C . ARG A 1 105 ? -16.422 -5.758 11.983 1.00 69.31 105 ARG A C 1
ATOM 828 O O . ARG A 1 105 ? -17.357 -5.643 12.764 1.00 69.31 105 ARG A O 1
ATOM 835 N N . SER A 1 106 ? -16.263 -6.814 11.189 1.00 62.44 106 SER A N 1
ATOM 836 C CA . SER A 1 106 ? -17.113 -8.008 11.219 1.00 62.44 106 SER A CA 1
ATOM 837 C C . SER A 1 106 ? -16.633 -9.075 12.208 1.00 62.44 106 SER A C 1
ATOM 839 O O . SER A 1 106 ? -17.231 -10.148 12.261 1.00 62.44 106 SER A O 1
ATOM 841 N N . ARG A 1 107 ? -15.566 -8.817 12.979 1.00 52.81 107 ARG A N 1
ATOM 842 C CA . ARG A 1 107 ? -15.181 -9.696 14.087 1.00 52.81 107 ARG A CA 1
ATOM 843 C C . ARG A 1 107 ? -16.140 -9.475 15.272 1.00 52.81 107 ARG A C 1
ATOM 845 O O . ARG A 1 107 ? -16.280 -8.318 15.669 1.00 52.81 107 ARG A O 1
ATOM 852 N N . PRO A 1 108 ? -16.817 -10.530 15.768 1.00 48.41 108 PRO A N 1
ATOM 853 C CA . PRO A 1 108 ? -17.695 -10.454 16.935 1.00 48.41 108 PRO A CA 1
ATOM 854 C C . PRO A 1 108 ? -16.922 -10.162 18.226 1.00 48.41 108 PRO A C 1
ATOM 856 O O . 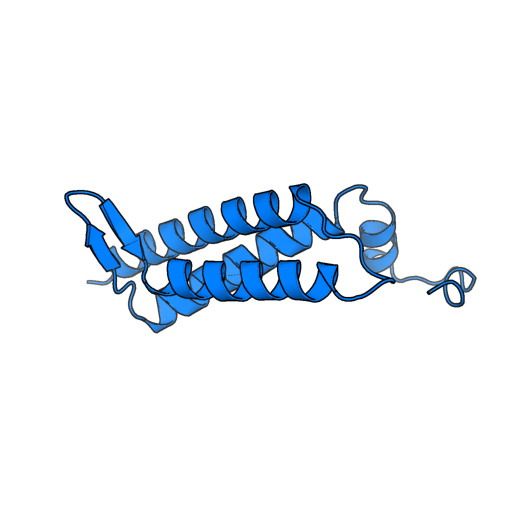PRO A 1 108 ? -15.715 -10.499 18.284 1.00 48.41 108 PRO A O 1
#